Protein AF-K9T4I3-F1 (afdb_monomer)

Secondary structure (DSSP, 8-state):
-------SSSSSSS--S--------HHHHHHHHHHHHHHH-TTS-TTSEEEEEEETTEEEEEEE-TT-GGGHHHHHTTHHHHHHHHHHTTS-SEEEEEETTEEEEEEE---

Nearest PDB structures (foldseek):
  2kdn-assembly1_A  TM=4.639E-01  e=1.229E-01  Plasmodium falciparum 3D7
  7a2d-assembly1_A  TM=3.286E-01  e=6.526E-01  Escherichia coli K-12
  1yj7-assembly1_A  TM=4.364E-01  e=1.454E+00  Escherichia coli
  3rf0-assembly2_B  TM=3.963E-01  e=4.839E+00  Yersinia pestis CO92
  2flo-assembly2_D  TM=3.630E-01  e=7.225E+00  Escherichia coli O157:H7

Foldseek 3Di:
DDDDDDDDDPPPPDPPPPPPVPPQDPVNVQVVLVVQLCVQPVLQDPPWDWGWDDDPPFIEIETECQVPVVCQVVVVVVLVSSQVSCVVSVNGQKYWYYHVPGTDDMDGDDD

Radius of gyration: 24.66 Å; Cα contacts (8 Å, |Δi|>4): 128; chains: 1; bounding box: 77×64×32 Å

Sequence (111 aa):
MWGAIALYGQFENFMSHPYSSFDCTSADFEKAALNRFRSLVTFLPQDCKVFREPWDCSTVLCLDFVNCPDYLNSVKKQAHLLVSAAQELGLANAIIFRIGSKFMGWRGNSY

Structure (mmCIF, N/CA/C/O backbone):
data_AF-K9T4I3-F1
#
_entry.id   AF-K9T4I3-F1
#
loop_
_atom_site.group_PDB
_atom_site.id
_atom_site.type_symbol
_atom_site.label_atom_id
_atom_site.label_alt_id
_atom_site.label_comp_id
_atom_site.label_asym_id
_atom_site.label_entity_id
_atom_site.label_seq_id
_atom_site.pdbx_PDB_ins_code
_atom_site.Cartn_x
_atom_site.Cartn_y
_atom_site.Cartn_z
_atom_site.occupancy
_atom_site.B_iso_or_equiv
_atom_site.auth_seq_id
_atom_site.auth_comp_id
_atom_site.auth_asym_id
_atom_site.auth_atom_id
_atom_site.pdbx_PDB_model_num
ATOM 1 N N . MET A 1 1 ? 61.706 50.119 -6.749 1.00 34.94 1 MET A N 1
ATOM 2 C CA . MET A 1 1 ? 61.454 49.817 -8.175 1.00 34.94 1 MET A CA 1
ATOM 3 C C . MET A 1 1 ? 60.772 48.457 -8.218 1.00 34.94 1 MET A C 1
ATOM 5 O O . MET A 1 1 ? 61.147 47.595 -7.439 1.00 34.94 1 MET A O 1
ATOM 9 N N . TRP A 1 2 ? 59.681 48.358 -8.969 1.00 39.97 2 TRP A N 1
ATOM 10 C CA . TRP A 1 2 ? 58.621 47.352 -8.867 1.00 39.97 2 TRP A CA 1
ATOM 11 C C . TRP A 1 2 ? 59.032 45.926 -9.273 1.00 39.97 2 TRP A C 1
ATOM 13 O O . TRP A 1 2 ? 59.823 45.760 -10.194 1.00 39.97 2 TRP A O 1
ATOM 23 N N . GLY A 1 3 ? 58.385 44.927 -8.658 1.00 32.84 3 GLY A N 1
ATOM 24 C CA . GLY A 1 3 ? 58.253 43.551 -9.162 1.00 32.84 3 GLY A CA 1
ATOM 25 C C . GLY A 1 3 ? 58.373 42.502 -8.047 1.00 32.84 3 GLY A C 1
ATOM 26 O O . GLY A 1 3 ? 59.255 42.615 -7.212 1.00 32.84 3 GLY A O 1
ATOM 27 N N . ALA A 1 4 ? 57.560 41.453 -7.934 1.00 38.09 4 ALA A N 1
ATOM 28 C CA . ALA A 1 4 ? 56.327 41.055 -8.599 1.00 38.09 4 ALA A CA 1
ATOM 29 C C . ALA A 1 4 ? 55.706 39.901 -7.765 1.00 38.09 4 ALA A C 1
ATOM 31 O O . ALA A 1 4 ? 56.413 38.981 -7.377 1.00 38.09 4 ALA A O 1
ATOM 32 N N . ILE A 1 5 ? 54.388 39.980 -7.545 1.00 45.50 5 ILE A N 1
ATOM 33 C CA . ILE A 1 5 ? 53.397 38.884 -7.491 1.00 45.50 5 ILE A CA 1
ATOM 34 C C . ILE A 1 5 ? 53.484 37.877 -6.324 1.00 45.50 5 ILE A C 1
ATOM 36 O O . ILE A 1 5 ? 54.137 36.839 -6.381 1.00 45.50 5 ILE A O 1
ATOM 40 N N . ALA A 1 6 ? 52.658 38.147 -5.309 1.00 47.06 6 ALA A N 1
ATOM 41 C CA . ALA A 1 6 ? 52.107 37.150 -4.401 1.00 47.06 6 ALA A CA 1
ATOM 42 C C . ALA A 1 6 ? 51.023 36.332 -5.126 1.00 47.06 6 ALA A C 1
ATOM 44 O O . ALA A 1 6 ? 49.970 36.872 -5.451 1.00 47.06 6 ALA A O 1
ATOM 45 N N . LEU A 1 7 ? 51.265 35.043 -5.366 1.00 47.50 7 LEU A N 1
ATOM 46 C CA . LEU A 1 7 ? 50.242 34.069 -5.770 1.00 47.50 7 LEU A CA 1
ATOM 47 C C . LEU A 1 7 ? 50.576 32.694 -5.174 1.00 47.50 7 LEU A C 1
ATOM 49 O O . LEU A 1 7 ? 50.911 31.754 -5.878 1.00 47.50 7 LEU A O 1
ATOM 53 N N . TYR A 1 8 ? 50.497 32.585 -3.852 1.00 44.59 8 TYR A N 1
ATOM 54 C CA . TYR A 1 8 ? 50.364 31.302 -3.155 1.00 44.59 8 TYR A CA 1
ATOM 55 C C . TYR A 1 8 ? 49.459 31.533 -1.948 1.00 44.59 8 TYR A C 1
ATOM 57 O O . TYR A 1 8 ? 49.919 31.761 -0.836 1.00 44.59 8 TYR A O 1
ATOM 65 N N . GLY A 1 9 ? 48.151 31.591 -2.185 1.00 42.84 9 GLY A N 1
ATOM 66 C CA . GLY A 1 9 ? 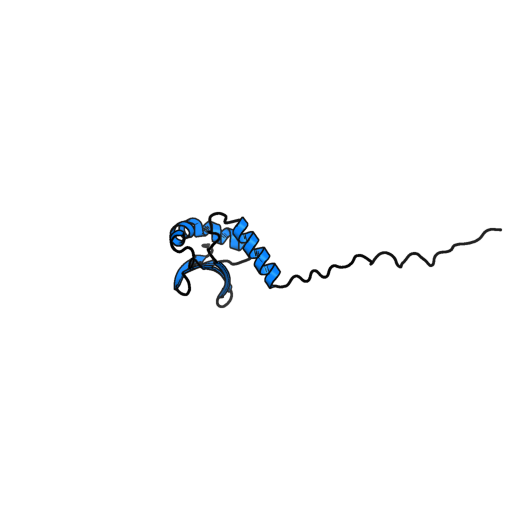47.207 31.843 -1.095 1.00 42.84 9 GLY A CA 1
ATOM 67 C C . GLY A 1 9 ? 45.740 31.848 -1.490 1.00 42.84 9 GLY A C 1
ATOM 68 O O . GLY A 1 9 ? 44.949 32.509 -0.828 1.00 42.84 9 GLY A O 1
ATOM 69 N N . GLN A 1 10 ? 45.356 31.172 -2.578 1.00 46.81 10 GLN A N 1
ATOM 70 C CA . GLN A 1 10 ? 43.955 31.177 -3.004 1.00 46.81 10 GLN A CA 1
ATOM 71 C C . GLN A 1 10 ? 43.550 29.908 -3.761 1.00 46.81 10 GLN A C 1
ATOM 73 O O . GLN A 1 10 ? 42.937 29.970 -4.819 1.00 46.81 10 GLN A O 1
ATOM 78 N N . PHE A 1 11 ? 43.898 28.743 -3.210 1.00 42.12 11 PHE A N 1
ATOM 79 C CA . PHE A 1 11 ? 43.361 27.454 -3.667 1.00 42.12 11 PHE A CA 1
ATOM 80 C C . PHE A 1 11 ? 42.943 26.535 -2.505 1.00 42.12 11 PHE A C 1
ATOM 82 O O . PHE A 1 11 ? 42.933 25.322 -2.635 1.00 42.12 11 PHE A O 1
ATOM 89 N N . GLU A 1 12 ? 42.575 27.120 -1.363 1.00 43.81 12 GLU A N 1
ATOM 90 C CA . GLU A 1 12 ? 42.142 26.408 -0.146 1.00 43.81 12 GLU A CA 1
ATOM 91 C C . GLU A 1 12 ? 40.835 27.023 0.394 1.00 43.81 12 GLU A C 1
ATOM 93 O O . GLU A 1 12 ? 40.698 27.272 1.581 1.00 43.81 12 GLU A O 1
ATOM 98 N N . ASN A 1 13 ? 39.879 27.379 -0.475 1.00 46.03 13 ASN A N 1
ATOM 99 C CA . ASN A 1 13 ? 38.577 27.919 -0.041 1.00 46.03 13 ASN A CA 1
ATOM 100 C C . ASN A 1 13 ? 37.447 27.622 -1.048 1.00 46.03 13 ASN A C 1
ATOM 102 O O . ASN A 1 13 ? 36.711 28.522 -1.444 1.00 46.03 13 ASN A O 1
ATOM 106 N N . PHE A 1 14 ? 37.301 26.369 -1.501 1.00 46.38 14 PHE A N 1
ATOM 107 C CA . PHE A 1 14 ? 36.110 25.985 -2.287 1.00 46.38 14 PHE A CA 1
ATOM 108 C C . PHE A 1 14 ? 35.519 24.595 -1.991 1.00 46.38 14 PHE A C 1
ATOM 110 O O . PHE A 1 14 ? 34.601 24.158 -2.679 1.00 46.38 14 PHE A O 1
ATOM 117 N N . MET A 1 15 ? 35.962 23.908 -0.935 1.00 46.91 15 MET A N 1
ATOM 118 C CA . MET A 1 15 ? 35.305 22.683 -0.451 1.00 46.91 15 MET A CA 1
ATOM 119 C C . MET A 1 15 ? 35.041 22.749 1.053 1.00 46.91 15 MET A C 1
ATOM 121 O O . MET A 1 15 ? 35.418 21.868 1.812 1.00 46.91 15 MET A O 1
ATOM 125 N N . SER A 1 16 ? 34.343 23.803 1.467 1.00 48.59 16 SER A N 1
ATOM 126 C CA . SER A 1 16 ? 33.713 23.882 2.791 1.00 48.59 16 SER A CA 1
ATOM 127 C C . SER A 1 16 ? 32.204 24.046 2.639 1.00 48.59 16 SER A C 1
ATOM 129 O O . SER A 1 16 ? 31.575 24.814 3.358 1.00 48.59 16 SER A O 1
ATOM 131 N N . HIS A 1 17 ? 31.605 23.345 1.676 1.00 56.31 17 HIS A N 1
ATOM 132 C CA . HIS A 1 17 ? 30.208 22.977 1.852 1.00 56.31 17 HIS A CA 1
ATOM 133 C C . HIS A 1 17 ? 30.242 21.815 2.838 1.00 56.31 17 HIS A C 1
ATOM 135 O O . HIS A 1 17 ? 30.913 20.824 2.533 1.00 56.31 17 HIS A O 1
ATOM 141 N N . PRO A 1 18 ? 29.583 21.892 4.008 1.00 53.59 18 PRO A N 1
ATOM 142 C CA . PRO A 1 18 ? 29.269 20.670 4.711 1.00 53.59 18 PRO A CA 1
ATOM 143 C C . PRO A 1 18 ? 28.446 19.866 3.709 1.00 53.59 18 PRO A C 1
ATOM 145 O O . PRO A 1 18 ? 27.295 20.200 3.426 1.00 53.59 18 PRO A O 1
ATOM 148 N N . TYR A 1 19 ? 29.057 18.849 3.099 1.00 56.50 19 TYR A N 1
ATOM 149 C CA . TYR A 1 19 ? 28.294 17.721 2.613 1.00 56.50 19 TYR A CA 1
ATOM 150 C C . TYR A 1 19 ? 27.594 17.228 3.869 1.00 56.50 19 TYR A C 1
ATOM 152 O O . TYR A 1 19 ? 28.177 16.504 4.670 1.00 56.50 19 TYR A O 1
ATOM 160 N N . SER A 1 20 ? 26.377 17.730 4.094 1.00 56.66 20 SER A N 1
ATOM 161 C CA . SER A 1 20 ? 25.391 17.022 4.879 1.00 56.66 20 SER A CA 1
ATOM 162 C C . SER A 1 20 ? 25.407 15.653 4.239 1.00 56.66 20 SER A C 1
ATOM 164 O O . SER A 1 20 ? 24.942 15.511 3.105 1.00 56.66 20 SER A O 1
ATOM 166 N N . SER A 1 21 ? 26.056 14.683 4.885 1.00 59.38 21 SER A N 1
ATOM 167 C CA . SER A 1 21 ? 25.840 13.300 4.523 1.00 59.38 21 SER A CA 1
ATOM 168 C C . SER A 1 21 ? 24.329 13.172 4.588 1.00 59.38 21 SER A C 1
ATOM 170 O O . SER A 1 21 ? 23.697 13.448 5.610 1.00 59.38 21 SER A O 1
ATOM 172 N N . PHE A 1 22 ? 23.705 12.987 3.430 1.00 62.09 22 PHE A N 1
ATOM 173 C CA . PHE A 1 22 ? 22.301 12.648 3.412 1.00 62.09 22 PHE A CA 1
ATOM 174 C C . PHE A 1 22 ? 22.284 11.234 3.975 1.00 62.09 22 PHE A C 1
ATOM 176 O O . PHE A 1 22 ? 22.424 10.268 3.229 1.00 62.09 22 PHE A O 1
ATOM 183 N N . ASP A 1 23 ? 22.199 11.130 5.301 1.00 73.56 23 ASP A N 1
ATOM 184 C CA . ASP A 1 23 ? 22.040 9.884 6.045 1.00 73.56 23 ASP A CA 1
ATOM 185 C C . ASP A 1 23 ? 20.609 9.368 5.808 1.00 73.56 23 ASP A C 1
ATOM 187 O O . ASP A 1 23 ? 19.817 9.181 6.726 1.00 73.56 23 ASP A O 1
ATOM 191 N N . CYS A 1 24 ? 20.227 9.219 4.539 1.00 73.44 24 CYS A N 1
ATOM 192 C CA . CYS A 1 24 ? 18.948 8.677 4.128 1.00 73.44 24 CYS A CA 1
ATOM 193 C C . CYS A 1 24 ? 19.086 7.161 4.068 1.00 73.44 24 CYS A C 1
ATOM 195 O O . CYS A 1 24 ? 19.814 6.613 3.239 1.00 73.44 24 CYS A O 1
ATOM 197 N N . THR A 1 25 ? 18.374 6.475 4.953 1.00 86.00 25 THR A N 1
ATOM 198 C CA . THR A 1 25 ? 18.322 5.016 4.959 1.00 86.00 25 THR A CA 1
ATOM 199 C C . THR A 1 25 ? 17.364 4.510 3.879 1.00 86.00 25 THR A C 1
ATOM 201 O O . THR A 1 25 ? 16.497 5.236 3.385 1.00 86.00 25 THR A O 1
ATOM 204 N N . SER A 1 26 ? 17.456 3.225 3.530 1.00 86.50 26 SER A N 1
ATOM 205 C CA . SER A 1 26 ? 16.460 2.580 2.661 1.00 86.50 26 SER A CA 1
ATOM 206 C C . SER A 1 26 ? 15.032 2.696 3.214 1.00 86.50 26 SER A C 1
ATOM 208 O O . SER A 1 26 ? 14.084 2.812 2.439 1.00 86.50 26 SER A O 1
ATOM 210 N N . ALA A 1 27 ? 14.875 2.728 4.542 1.00 89.44 27 ALA A N 1
ATOM 211 C CA . ALA A 1 27 ? 13.588 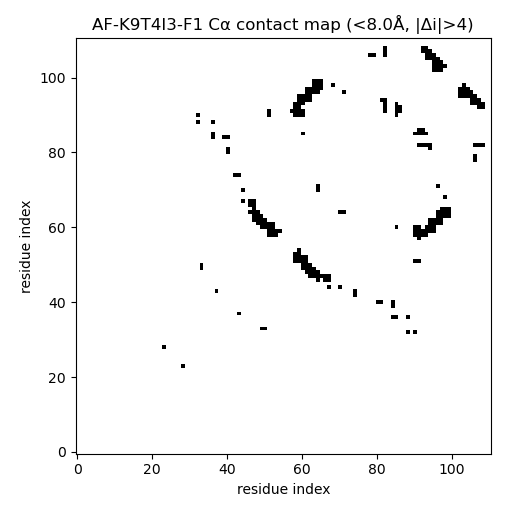2.920 5.202 1.00 89.44 27 ALA A CA 1
ATOM 212 C C . ALA A 1 27 ? 13.027 4.337 4.994 1.00 89.44 27 ALA A C 1
ATOM 214 O O . ALA A 1 27 ? 11.816 4.494 4.831 1.00 89.44 27 ALA A O 1
ATOM 215 N N . ASP A 1 28 ? 13.886 5.359 4.941 1.00 92.88 28 ASP A N 1
ATOM 216 C CA . ASP A 1 28 ? 13.463 6.735 4.657 1.00 92.88 28 ASP A CA 1
ATOM 217 C C . ASP A 1 28 ? 12.958 6.871 3.220 1.00 92.88 28 ASP A C 1
ATOM 219 O O . ASP A 1 28 ? 11.906 7.472 2.988 1.00 92.88 28 ASP A O 1
ATOM 223 N N . PHE A 1 29 ? 13.651 6.246 2.261 1.00 90.88 29 PHE A N 1
ATOM 224 C CA . PHE A 1 29 ? 13.196 6.188 0.871 1.00 90.88 29 PHE A CA 1
ATOM 225 C C . PHE A 1 29 ? 11.878 5.423 0.729 1.00 90.88 29 PHE A C 1
ATOM 227 O O . PHE A 1 29 ? 10.973 5.912 0.053 1.00 90.88 29 PHE A O 1
ATOM 234 N N . GLU A 1 30 ? 11.734 4.273 1.396 1.00 93.31 30 GLU A N 1
ATOM 235 C CA . GLU A 1 30 ? 10.479 3.512 1.407 1.00 93.31 30 GLU A CA 1
ATOM 236 C C . GLU A 1 30 ? 9.327 4.372 1.929 1.00 93.31 30 GLU A C 1
ATOM 238 O O . GLU A 1 30 ? 8.294 4.520 1.276 1.00 93.31 30 GLU A O 1
ATOM 243 N N . LYS A 1 31 ? 9.526 5.013 3.083 1.00 94.94 31 LYS A N 1
ATOM 244 C CA . LYS A 1 31 ? 8.526 5.886 3.696 1.00 94.94 31 LYS A CA 1
ATOM 245 C C . LYS A 1 31 ? 8.157 7.050 2.779 1.00 94.94 31 LYS A C 1
ATOM 247 O O . LYS A 1 31 ? 6.973 7.338 2.610 1.00 94.94 31 LYS A O 1
ATOM 252 N N . ALA A 1 32 ? 9.140 7.713 2.173 1.00 95.62 32 ALA A N 1
ATOM 253 C CA . ALA A 1 32 ? 8.901 8.816 1.247 1.00 95.62 32 ALA A CA 1
ATOM 254 C C . ALA A 1 32 ? 8.106 8.364 0.012 1.00 95.62 32 ALA A C 1
ATOM 256 O O . ALA A 1 32 ? 7.164 9.043 -0.403 1.00 95.62 32 ALA A O 1
ATOM 257 N N . ALA A 1 33 ? 8.433 7.197 -0.543 1.00 95.88 33 ALA A N 1
ATOM 258 C CA . ALA A 1 33 ? 7.766 6.665 -1.720 1.00 95.88 33 ALA A CA 1
ATOM 259 C C . ALA A 1 33 ? 6.315 6.240 -1.417 1.00 95.88 33 ALA A C 1
ATOM 261 O O . ALA A 1 33 ? 5.402 6.586 -2.169 1.00 95.88 33 ALA A O 1
ATOM 262 N N . LEU A 1 34 ? 6.070 5.596 -0.270 1.00 97.19 34 LEU A N 1
ATOM 263 C CA . LEU A 1 34 ? 4.722 5.251 0.198 1.00 97.19 34 LEU A CA 1
ATOM 264 C C . LEU A 1 34 ? 3.883 6.490 0.551 1.00 97.19 34 LEU A C 1
ATOM 266 O O . LEU A 1 34 ? 2.683 6.527 0.272 1.00 97.19 34 LEU A O 1
ATOM 270 N N . ASN A 1 35 ? 4.500 7.534 1.110 1.00 97.50 35 ASN A N 1
ATOM 271 C CA . ASN A 1 35 ? 3.831 8.816 1.340 1.00 97.50 35 ASN A CA 1
ATOM 272 C C . ASN A 1 35 ? 3.417 9.472 0.019 1.00 97.50 35 ASN A C 1
ATOM 274 O O . ASN A 1 35 ? 2.291 9.953 -0.110 1.00 97.50 35 ASN A O 1
ATOM 278 N N . ARG A 1 36 ? 4.302 9.449 -0.983 1.00 98.00 36 ARG A N 1
ATOM 279 C CA . ARG A 1 36 ? 3.990 9.959 -2.319 1.00 98.00 36 ARG A CA 1
ATOM 280 C C . ARG A 1 36 ? 2.873 9.151 -2.974 1.00 98.00 36 ARG A C 1
ATOM 282 O O . ARG A 1 36 ? 1.951 9.747 -3.520 1.00 98.00 36 ARG A O 1
ATOM 289 N N . PHE A 1 37 ? 2.880 7.827 -2.839 1.00 98.19 37 PHE A N 1
ATOM 290 C CA . PHE A 1 37 ? 1.768 6.985 -3.279 1.00 98.19 37 PHE A CA 1
ATOM 291 C C . PHE A 1 37 ? 0.450 7.431 -2.643 1.00 98.19 37 PHE A C 1
ATOM 293 O O . PHE A 1 37 ? -0.493 7.756 -3.358 1.00 98.19 37 PHE A O 1
ATOM 300 N N . ARG A 1 38 ? 0.405 7.565 -1.311 1.00 97.75 38 ARG A N 1
ATOM 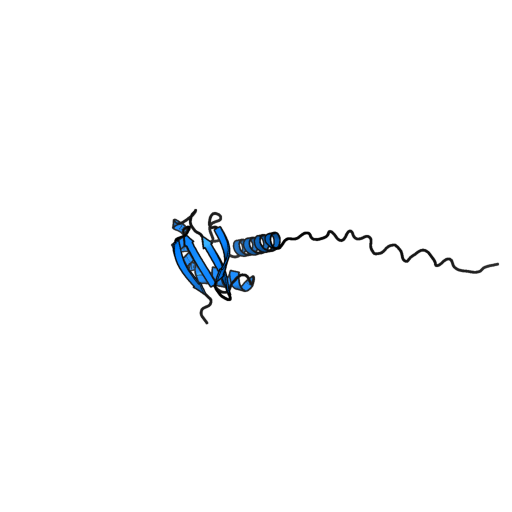301 C CA . ARG A 1 38 ? -0.787 8.048 -0.597 1.00 97.75 38 ARG A CA 1
ATOM 302 C C . ARG A 1 38 ? -1.258 9.430 -1.060 1.00 97.75 38 ARG A C 1
ATOM 304 O O . ARG A 1 38 ? -2.462 9.655 -1.106 1.00 97.75 38 ARG A O 1
ATOM 311 N N . SER A 1 39 ? -0.346 10.333 -1.429 1.00 97.88 39 SER A N 1
ATOM 312 C CA . SER A 1 39 ? -0.731 11.643 -1.974 1.00 97.88 39 SER A CA 1
ATOM 313 C C . SER A 1 39 ? -1.404 11.571 -3.350 1.00 97.88 39 SER A C 1
ATOM 315 O O . SER A 1 39 ? -2.212 12.440 -3.660 1.00 97.88 39 SER A O 1
ATOM 317 N N . LEU A 1 40 ? -1.119 10.537 -4.151 1.00 97.81 40 LEU A N 1
ATOM 318 C CA . LEU A 1 40 ? -1.762 10.317 -5.453 1.00 97.81 40 LEU A CA 1
ATOM 319 C C . LEU A 1 40 ? -3.120 9.616 -5.314 1.00 97.81 40 LEU A C 1
ATOM 321 O O . LEU A 1 40 ? -4.041 9.893 -6.078 1.00 97.81 40 LEU A O 1
ATOM 325 N N . VAL A 1 41 ? -3.269 8.726 -4.329 1.00 97.00 41 VAL A N 1
ATOM 326 C CA . VAL A 1 41 ? -4.496 7.942 -4.107 1.00 97.00 41 VAL A CA 1
ATOM 327 C C . VAL A 1 41 ? -5.264 8.437 -2.882 1.00 97.00 41 VAL A C 1
ATOM 329 O O . VAL A 1 41 ? -5.467 7.714 -1.910 1.00 97.00 41 VAL A O 1
ATOM 332 N N . THR A 1 42 ? -5.732 9.685 -2.930 1.00 96.38 42 THR A N 1
ATOM 333 C CA . THR A 1 42 ? -6.390 10.368 -1.794 1.00 96.38 42 THR A CA 1
ATOM 334 C C . THR A 1 42 ? -7.676 9.696 -1.299 1.00 96.38 42 THR A C 1
ATOM 336 O O . THR A 1 42 ? -8.109 9.949 -0.177 1.00 96.38 42 THR A O 1
ATOM 339 N N . PHE A 1 43 ? -8.276 8.814 -2.102 1.00 96.44 43 PHE A N 1
ATOM 340 C CA . PHE A 1 43 ? -9.431 7.996 -1.721 1.00 96.44 43 PHE A CA 1
ATOM 341 C C . PHE A 1 43 ? -9.069 6.787 -0.841 1.00 96.44 43 PHE A C 1
ATOM 343 O O . PHE A 1 43 ? -9.967 6.115 -0.329 1.00 96.44 43 PHE A O 1
ATOM 350 N N . LEU A 1 44 ? -7.780 6.463 -0.690 1.00 97.38 44 LEU A N 1
ATOM 351 C CA . LEU A 1 44 ? -7.325 5.394 0.190 1.00 97.38 44 LEU A CA 1
ATOM 352 C C . LEU A 1 44 ? -7.435 5.858 1.657 1.00 97.38 44 LEU A C 1
ATOM 354 O O . LEU A 1 44 ? -6.858 6.890 2.007 1.00 97.38 44 LEU A O 1
ATOM 358 N N . PRO A 1 45 ? -8.128 5.113 2.539 1.00 96.69 45 PRO A N 1
ATOM 359 C CA . PRO A 1 45 ? -8.247 5.490 3.945 1.00 96.69 45 PRO A CA 1
ATOM 360 C C . PRO A 1 45 ? -6.880 5.609 4.626 1.00 96.69 45 PRO A C 1
ATOM 362 O O . PRO A 1 45 ? -6.010 4.759 4.429 1.00 96.69 45 PRO A O 1
ATOM 365 N N . GLN A 1 46 ? -6.707 6.612 5.490 1.00 95.75 46 GLN A N 1
ATOM 366 C CA . GLN A 1 46 ? -5.446 6.826 6.218 1.00 95.75 46 GLN A CA 1
ATOM 367 C C . GLN A 1 46 ? -5.056 5.629 7.099 1.00 95.75 46 GLN A C 1
ATOM 369 O O . GLN A 1 46 ? -3.867 5.317 7.225 1.00 95.75 46 GLN A O 1
ATOM 374 N N . ASP A 1 47 ? -6.054 4.923 7.635 1.00 96.25 47 ASP A N 1
ATOM 375 C CA . ASP A 1 47 ? -5.870 3.750 8.494 1.00 96.25 47 ASP A CA 1
ATOM 376 C C . ASP A 1 47 ? -5.511 2.471 7.719 1.00 96.25 47 ASP A C 1
ATOM 378 O O . ASP A 1 47 ? -5.103 1.476 8.325 1.00 96.25 47 ASP A O 1
ATOM 382 N N . CYS A 1 48 ? -5.631 2.479 6.383 1.00 97.44 48 CYS A N 1
ATOM 383 C CA . CYS A 1 48 ? -5.225 1.358 5.536 1.00 97.44 48 CYS A CA 1
ATOM 384 C C . CYS A 1 48 ? -3.699 1.276 5.485 1.00 97.44 48 CYS A C 1
ATOM 386 O O . CYS A 1 48 ? -3.037 2.197 5.003 1.00 97.44 48 CYS A O 1
ATOM 388 N N . LYS A 1 49 ? -3.109 0.176 5.957 1.00 97.69 49 LYS A N 1
ATOM 389 C CA . LYS A 1 49 ? -1.649 0.029 5.928 1.00 97.69 49 LYS A CA 1
ATOM 390 C C . LYS A 1 49 ? -1.194 -0.272 4.504 1.00 97.69 49 LYS A C 1
ATOM 392 O O . LYS A 1 49 ? -1.778 -1.112 3.826 1.00 97.69 49 LYS A O 1
ATOM 397 N N . VAL A 1 50 ? -0.128 0.403 4.090 1.00 97.81 50 VAL A N 1
ATOM 398 C CA . VAL A 1 50 ? 0.499 0.240 2.777 1.00 97.81 50 VAL A CA 1
ATOM 399 C C . VAL A 1 50 ? 1.953 -0.126 3.000 1.00 97.81 50 VAL A C 1
ATOM 401 O O . VAL A 1 50 ? 2.626 0.540 3.783 1.00 97.81 50 VAL A O 1
ATOM 404 N N . PHE A 1 51 ? 2.427 -1.176 2.345 1.00 96.62 51 PHE A N 1
ATOM 405 C CA . PHE A 1 51 ? 3.830 -1.584 2.379 1.00 96.62 51 PHE A CA 1
ATOM 406 C C . PHE A 1 51 ? 4.129 -2.471 1.169 1.00 96.62 51 PHE A C 1
ATOM 408 O O . PHE A 1 51 ? 3.218 -3.052 0.573 1.00 96.62 51 PHE A O 1
ATOM 415 N N . ARG A 1 52 ? 5.402 -2.560 0.790 1.00 95.38 52 ARG A N 1
ATOM 416 C CA . ARG A 1 52 ? 5.856 -3.474 -0.258 1.00 95.38 52 ARG A CA 1
ATOM 417 C C . ARG A 1 52 ? 6.216 -4.833 0.329 1.00 95.38 52 ARG A C 1
ATOM 419 O O . ARG A 1 52 ? 6.777 -4.915 1.418 1.00 95.38 52 ARG A O 1
ATOM 426 N N . GLU A 1 53 ? 5.903 -5.888 -0.411 1.00 92.06 53 GLU A N 1
ATOM 427 C CA . GLU A 1 53 ? 6.238 -7.266 -0.058 1.00 92.06 53 GLU A CA 1
ATOM 428 C C . GLU A 1 53 ? 6.864 -7.961 -1.278 1.00 92.06 53 GLU A C 1
ATOM 430 O O . GLU A 1 53 ? 6.371 -7.782 -2.400 1.00 92.06 53 GLU A O 1
ATOM 435 N N . PRO A 1 54 ? 7.970 -8.707 -1.104 1.00 91.12 54 PRO A N 1
ATOM 436 C CA . PRO A 1 54 ? 8.516 -9.527 -2.174 1.00 91.12 54 PRO A CA 1
ATOM 437 C C . PRO A 1 54 ? 7.566 -10.688 -2.475 1.00 91.12 54 PRO A C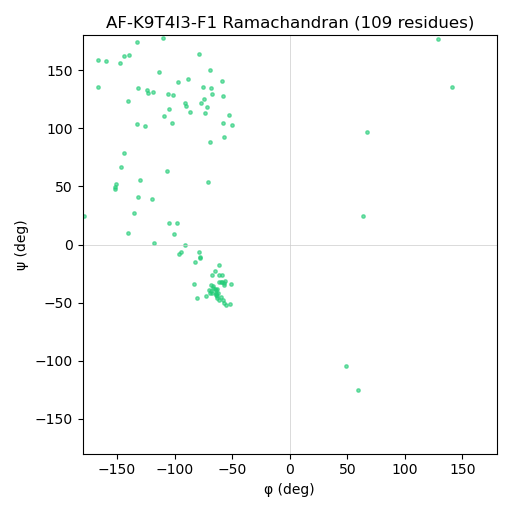 1
ATOM 439 O O . PRO A 1 54 ? 7.096 -11.370 -1.565 1.00 91.12 54 PRO A O 1
ATOM 442 N N . TRP A 1 55 ? 7.320 -10.936 -3.757 1.00 88.12 55 TRP A N 1
ATOM 443 C CA . TRP A 1 55 ? 6.539 -12.076 -4.221 1.00 88.12 55 TRP A CA 1
ATOM 444 C C . TRP A 1 55 ? 7.272 -12.768 -5.367 1.00 88.12 55 TRP A C 1
ATOM 446 O O . TRP A 1 55 ? 7.312 -12.259 -6.489 1.00 88.12 55 TRP A O 1
ATOM 456 N N . ASP A 1 56 ? 7.891 -13.907 -5.053 1.00 85.75 56 ASP A N 1
ATOM 457 C CA . ASP A 1 56 ? 8.798 -14.650 -5.930 1.00 85.75 56 ASP A CA 1
ATOM 458 C C . ASP A 1 56 ? 9.871 -13.748 -6.567 1.00 85.75 56 ASP A C 1
ATOM 460 O O . ASP A 1 56 ? 10.824 -13.341 -5.904 1.00 85.75 56 ASP A O 1
ATOM 464 N N . CYS A 1 57 ? 9.717 -13.422 -7.853 1.00 83.56 57 CYS A N 1
ATOM 465 C CA . CYS A 1 57 ? 10.638 -12.601 -8.639 1.00 83.56 57 CYS A CA 1
ATOM 466 C C . CYS A 1 57 ? 10.188 -11.138 -8.802 1.00 83.56 57 CYS A C 1
ATOM 468 O O . CYS A 1 57 ? 10.765 -10.401 -9.603 1.00 83.56 57 CYS A O 1
ATOM 470 N N . SER A 1 58 ? 9.148 -10.711 -8.084 1.00 85.50 58 SER A N 1
ATOM 471 C CA . SER A 1 58 ? 8.585 -9.366 -8.182 1.00 85.50 58 SER A CA 1
ATOM 472 C C . SER A 1 58 ? 8.359 -8.727 -6.814 1.00 85.50 58 SER A C 1
ATOM 474 O O . SER A 1 58 ? 8.515 -9.350 -5.766 1.00 85.50 58 SER A O 1
ATOM 476 N N . THR A 1 59 ? 7.962 -7.460 -6.841 1.00 91.69 59 THR A N 1
ATOM 477 C CA . THR A 1 59 ? 7.517 -6.716 -5.666 1.00 91.69 59 THR A CA 1
ATOM 478 C C . THR A 1 59 ? 6.079 -6.297 -5.892 1.00 91.69 59 THR A C 1
ATOM 480 O O . THR A 1 59 ? 5.738 -5.728 -6.934 1.00 91.69 59 THR A O 1
ATOM 483 N N . VAL A 1 60 ? 5.237 -6.558 -4.901 1.00 94.81 60 VAL A N 1
ATOM 484 C CA . VAL A 1 60 ? 3.841 -6.130 -4.901 1.00 94.81 60 VAL A CA 1
ATOM 485 C C . VAL A 1 60 ? 3.596 -5.115 -3.808 1.00 94.81 60 VAL A C 1
ATOM 487 O O . VAL A 1 60 ? 4.224 -5.137 -2.749 1.00 94.81 60 VAL A O 1
ATOM 490 N N . LEU A 1 61 ? 2.666 -4.206 -4.076 1.00 97.19 61 LEU A N 1
ATOM 491 C CA . LEU A 1 61 ? 2.209 -3.255 -3.081 1.00 97.19 61 LEU A CA 1
ATOM 492 C C . LEU A 1 61 ? 1.008 -3.857 -2.356 1.00 97.19 61 LEU A C 1
ATOM 494 O O . LEU A 1 61 ? 0.004 -4.209 -2.971 1.00 97.19 61 LEU A O 1
ATOM 498 N N . CYS A 1 62 ? 1.101 -3.996 -1.045 1.00 97.62 62 CYS A N 1
ATOM 499 C CA . CYS A 1 62 ? 0.048 -4.593 -0.249 1.00 97.62 62 CYS A CA 1
ATOM 500 C C . CYS A 1 62 ? -0.765 -3.510 0.459 1.00 97.62 62 CYS A C 1
ATOM 502 O O . CYS A 1 62 ? -0.207 -2.629 1.115 1.00 97.62 62 CYS A O 1
ATOM 504 N N . LEU A 1 63 ? -2.089 -3.584 0.312 1.00 98.19 63 LEU A N 1
ATOM 505 C CA . LEU A 1 63 ? -3.063 -2.738 0.990 1.00 98.19 63 LEU A CA 1
ATOM 506 C C . LEU A 1 63 ? -3.817 -3.576 2.021 1.00 98.19 63 LEU A C 1
ATOM 508 O O . LEU A 1 63 ? -4.614 -4.454 1.676 1.00 98.19 63 LEU A O 1
ATOM 512 N N . ASP A 1 64 ? -3.557 -3.299 3.294 1.00 98.25 64 ASP A N 1
ATOM 513 C CA . ASP A 1 64 ? -4.132 -4.016 4.425 1.00 98.25 64 ASP A CA 1
ATOM 514 C C . ASP A 1 64 ? -5.214 -3.177 5.109 1.00 98.25 64 ASP A C 1
ATOM 516 O O . ASP A 1 64 ? -4.962 -2.102 5.660 1.00 98.25 64 ASP A O 1
ATOM 520 N N . PHE A 1 65 ? -6.434 -3.700 5.064 1.00 98.31 65 PHE A N 1
ATOM 521 C CA . PHE A 1 65 ? -7.649 -3.070 5.563 1.00 98.31 65 PHE A CA 1
ATOM 522 C C . PHE A 1 65 ? -8.032 -3.558 6.964 1.00 98.31 65 PHE A C 1
ATOM 524 O O . PHE A 1 65 ? -9.174 -3.371 7.370 1.00 98.31 65 PHE A O 1
ATOM 531 N N . VAL A 1 66 ? -7.117 -4.169 7.729 1.00 98.12 66 VAL A N 1
ATOM 532 C CA . VAL A 1 66 ? -7.405 -4.644 9.100 1.00 98.12 66 VAL A CA 1
ATOM 533 C C . VAL A 1 66 ? -8.047 -3.575 9.998 1.00 98.12 66 VAL A C 1
ATOM 535 O O . VAL A 1 66 ? -8.920 -3.900 10.795 1.00 98.12 66 VAL A O 1
ATOM 538 N N . ASN A 1 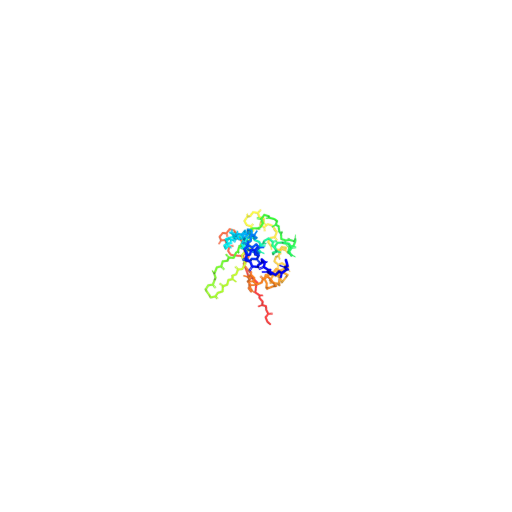67 ? -7.677 -2.302 9.820 1.00 97.94 67 ASN A N 1
ATOM 539 C CA . ASN A 1 67 ? -8.210 -1.175 10.593 1.00 97.94 67 ASN A CA 1
ATOM 540 C C . ASN A 1 67 ? -9.394 -0.456 9.916 1.00 97.94 67 ASN A C 1
ATOM 542 O O . ASN A 1 67 ? -9.965 0.459 10.497 1.00 97.94 67 ASN A O 1
ATOM 546 N N . CYS A 1 68 ? -9.743 -0.814 8.678 1.00 97.75 68 CYS A N 1
ATOM 547 C CA . CYS A 1 68 ? -10.772 -0.133 7.885 1.00 97.75 68 CYS A CA 1
ATOM 548 C C . CYS A 1 68 ? -11.472 -1.083 6.883 1.00 97.75 68 CYS A C 1
ATOM 550 O O . CYS A 1 68 ? -11.555 -0.777 5.688 1.00 97.75 68 CYS A O 1
ATOM 552 N N . PRO A 1 69 ? -11.985 -2.246 7.335 1.00 97.50 69 PRO A N 1
ATOM 553 C CA . PRO A 1 69 ? -12.443 -3.322 6.451 1.00 97.50 69 PRO A CA 1
ATOM 554 C C . PRO A 1 69 ? -13.604 -2.912 5.534 1.00 97.50 69 PRO A C 1
ATOM 556 O O . PRO A 1 69 ? -13.669 -3.363 4.389 1.00 97.50 69 PRO A O 1
ATOM 559 N N . ASP A 1 70 ? -14.473 -2.010 5.992 1.00 97.69 70 ASP A N 1
ATOM 560 C CA . ASP A 1 70 ? -15.664 -1.568 5.255 1.00 97.69 70 ASP A CA 1
ATOM 561 C C . ASP A 1 70 ? -15.327 -0.819 3.953 1.00 97.69 70 ASP A C 1
ATOM 563 O O . ASP A 1 70 ? -16.111 -0.805 3.002 1.00 97.69 70 ASP A O 1
ATOM 567 N N . TYR A 1 71 ? -14.123 -0.248 3.860 1.00 97.25 71 TYR A N 1
ATOM 568 C CA . TYR A 1 71 ? -13.672 0.500 2.686 1.00 97.25 71 TYR A CA 1
ATOM 569 C C . TYR A 1 71 ? -13.144 -0.391 1.559 1.00 97.25 71 TYR A C 1
ATOM 571 O O . TYR A 1 71 ? -13.030 0.073 0.421 1.00 97.25 71 TYR A O 1
ATOM 579 N N . LEU A 1 72 ? -12.854 -1.669 1.836 1.00 97.38 72 LEU A N 1
ATOM 580 C CA . LEU A 1 72 ? -12.217 -2.589 0.891 1.00 97.38 72 LEU A CA 1
ATOM 581 C C . LEU A 1 72 ? -12.943 -2.626 -0.459 1.00 97.38 72 LEU A C 1
ATOM 583 O O . LEU A 1 72 ? -12.326 -2.469 -1.512 1.00 97.38 72 LEU A O 1
ATOM 587 N N . ASN A 1 73 ? -14.262 -2.822 -0.444 1.00 96.81 73 ASN A N 1
ATOM 588 C CA . ASN A 1 73 ? -15.038 -2.971 -1.676 1.00 96.81 73 ASN A CA 1
ATOM 589 C C . ASN A 1 73 ? -15.073 -1.676 -2.497 1.00 96.81 73 ASN A C 1
ATOM 591 O O . ASN A 1 73 ? -14.990 -1.724 -3.724 1.00 96.81 73 ASN A O 1
ATOM 595 N N . SER A 1 74 ? -15.158 -0.522 -1.836 1.00 96.81 74 SER A N 1
ATOM 596 C CA . SER A 1 74 ? -15.140 0.789 -2.492 1.00 96.81 74 SER A CA 1
ATOM 597 C C . SER A 1 74 ? -13.776 1.096 -3.110 1.00 96.81 74 SER A C 1
ATOM 599 O O . SER A 1 74 ? -13.709 1.584 -4.238 1.00 96.81 74 SER A O 1
ATOM 601 N N . VAL A 1 75 ? -12.688 0.742 -2.422 1.00 97.38 75 VAL A N 1
ATOM 602 C CA . VAL A 1 75 ? -11.322 0.912 -2.934 1.00 97.38 75 VAL A CA 1
ATOM 603 C C . VAL A 1 75 ? -11.032 -0.056 -4.088 1.00 97.38 75 VAL A C 1
ATOM 605 O O . VAL A 1 75 ? -10.462 0.353 -5.098 1.00 97.38 75 VAL A O 1
ATOM 608 N N . LYS A 1 76 ? -11.499 -1.312 -4.020 1.00 96.75 76 LYS A N 1
ATOM 609 C CA . LYS A 1 76 ? -11.336 -2.296 -5.110 1.00 96.75 76 LYS A CA 1
ATOM 610 C C . LYS A 1 76 ? -11.963 -1.844 -6.432 1.00 96.75 76 LYS A C 1
ATOM 612 O O . LYS A 1 76 ? -11.416 -2.153 -7.488 1.00 96.75 76 LYS A O 1
ATOM 617 N N . LYS A 1 77 ? -13.061 -1.078 -6.407 1.00 96.69 77 LYS A N 1
ATOM 618 C CA . LYS A 1 77 ? -13.662 -0.494 -7.628 1.00 96.69 77 LYS A CA 1
ATOM 619 C C . LYS A 1 77 ? -12.709 0.464 -8.354 1.00 96.69 77 LYS A C 1
ATOM 621 O O . LYS A 1 77 ? -12.791 0.613 -9.567 1.00 96.69 77 LYS A O 1
ATOM 626 N N . GLN A 1 78 ? -11.777 1.067 -7.620 1.00 96.19 78 GLN A N 1
ATOM 627 C CA . GLN A 1 78 ? -10.776 2.012 -8.118 1.00 96.19 78 GLN A CA 1
ATOM 628 C C . GLN A 1 78 ? -9.380 1.376 -8.223 1.00 96.19 78 GLN A C 1
ATOM 630 O O . GLN A 1 78 ? -8.377 2.079 -8.310 1.00 96.19 78 GLN A O 1
ATOM 635 N N . ALA A 1 79 ? -9.289 0.039 -8.242 1.00 96.25 79 ALA A N 1
ATOM 636 C CA . ALA A 1 79 ? -8.011 -0.673 -8.237 1.00 96.25 79 ALA A CA 1
ATOM 637 C C . ALA A 1 79 ? -7.094 -0.320 -9.420 1.00 96.25 79 ALA A C 1
ATOM 639 O O . ALA A 1 79 ? -5.880 -0.409 -9.284 1.00 96.25 79 ALA A O 1
ATOM 640 N N . HIS A 1 80 ? -7.651 0.105 -10.557 1.00 96.00 80 HIS A N 1
ATOM 641 C CA . HIS A 1 80 ? -6.857 0.564 -11.697 1.00 96.00 80 HIS A CA 1
ATOM 642 C C . HIS A 1 80 ? -6.052 1.834 -11.368 1.00 96.00 80 HIS A C 1
ATOM 644 O O . HIS A 1 80 ? -4.869 1.869 -11.672 1.00 96.00 80 HIS A O 1
ATOM 650 N N . LEU A 1 81 ? -6.643 2.811 -10.665 1.00 96.88 81 LEU A N 1
ATOM 651 C CA . LEU A 1 81 ? -5.944 4.030 -10.229 1.00 96.88 81 LEU A CA 1
ATOM 652 C C . LEU A 1 81 ? -4.814 3.709 -9.251 1.00 96.88 81 LEU A C 1
ATOM 654 O O . LEU A 1 81 ? -3.736 4.289 -9.334 1.00 96.88 81 LEU A O 1
ATOM 658 N N . LEU A 1 82 ? -5.052 2.755 -8.343 1.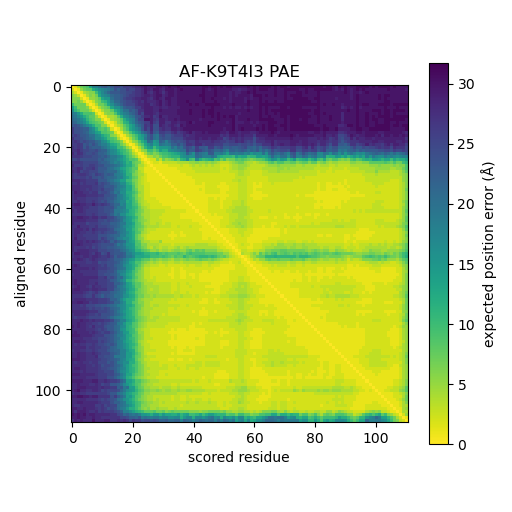00 97.50 82 LEU A N 1
ATOM 659 C CA . LEU A 1 82 ? -4.024 2.289 -7.416 1.00 97.50 82 LEU A CA 1
ATOM 660 C C . LEU A 1 82 ? -2.839 1.674 -8.179 1.00 97.50 82 LEU A C 1
ATOM 662 O O . LEU A 1 82 ? -1.694 2.015 -7.896 1.00 97.50 82 LEU A O 1
ATOM 666 N N . VAL A 1 83 ? -3.105 0.789 -9.149 1.00 97.12 83 VAL A N 1
ATOM 667 C CA . VAL A 1 83 ? -2.052 0.151 -9.960 1.00 97.12 83 VAL A CA 1
ATOM 668 C C . VAL A 1 83 ? -1.288 1.196 -10.772 1.00 97.12 83 VAL A C 1
ATOM 670 O O . VAL A 1 83 ? -0.063 1.197 -10.718 1.00 97.12 83 VAL A O 1
ATOM 673 N N . SER A 1 84 ? -1.978 2.126 -11.440 1.00 96.94 84 SER A N 1
ATOM 674 C CA . SER A 1 84 ? -1.333 3.204 -12.199 1.00 96.94 84 SER A CA 1
ATOM 675 C C . SER A 1 84 ? -0.418 4.057 -11.320 1.00 96.94 84 SER A C 1
ATOM 677 O O . SER A 1 84 ? 0.749 4.227 -11.655 1.00 96.94 84 SER A O 1
ATOM 679 N N . ALA A 1 85 ? -0.883 4.501 -10.147 1.00 97.56 85 ALA A N 1
ATOM 680 C CA . ALA A 1 85 ? -0.054 5.274 -9.221 1.00 97.56 85 ALA A CA 1
ATOM 681 C C . ALA A 1 85 ? 1.159 4.476 -8.706 1.00 97.56 85 ALA A C 1
ATOM 683 O O . ALA A 1 85 ? 2.254 5.021 -8.562 1.00 97.56 85 ALA A O 1
ATOM 684 N N . ALA A 1 86 ? 0.993 3.176 -8.436 1.00 96.88 86 ALA A N 1
ATOM 685 C CA . ALA A 1 86 ? 2.103 2.315 -8.030 1.00 96.88 86 ALA A CA 1
ATOM 686 C C . ALA A 1 86 ? 3.153 2.167 -9.146 1.00 96.88 86 ALA A C 1
ATOM 688 O O . ALA A 1 86 ? 4.350 2.174 -8.857 1.00 96.88 86 ALA A O 1
ATOM 689 N N . GLN A 1 87 ? 2.720 2.081 -10.404 1.00 95.44 87 GLN A N 1
ATOM 690 C CA . GLN A 1 87 ? 3.600 1.982 -11.568 1.00 95.44 87 GLN A CA 1
ATOM 691 C C . GLN A 1 87 ? 4.311 3.302 -11.878 1.00 95.44 87 GLN A C 1
ATOM 693 O O . GLN A 1 87 ? 5.521 3.297 -12.090 1.00 95.44 87 GLN A O 1
ATOM 698 N N . GLU A 1 88 ? 3.598 4.430 -11.844 1.00 95.94 88 GLU A N 1
ATOM 699 C CA . GLU A 1 88 ? 4.166 5.773 -12.041 1.00 95.94 88 GLU A CA 1
ATOM 700 C C . GLU A 1 88 ? 5.290 6.080 -11.044 1.00 95.94 88 GLU A C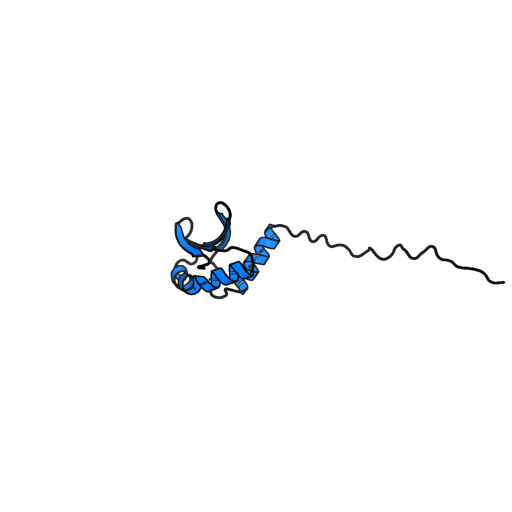 1
ATOM 702 O O . GLU A 1 88 ? 6.255 6.770 -11.370 1.00 95.94 88 GLU A O 1
ATOM 707 N N . LEU A 1 89 ? 5.185 5.542 -9.827 1.00 95.56 89 LEU A N 1
ATOM 708 C CA . LEU A 1 89 ? 6.192 5.685 -8.779 1.00 95.56 89 LEU A CA 1
ATOM 709 C C . LEU A 1 89 ? 7.251 4.571 -8.778 1.00 95.56 89 LEU A C 1
ATOM 711 O O . LEU A 1 89 ? 8.136 4.588 -7.924 1.00 95.56 89 LEU A O 1
ATOM 715 N N . GLY A 1 90 ? 7.166 3.598 -9.690 1.00 94.25 90 GLY A N 1
ATOM 716 C CA . GLY A 1 90 ? 8.087 2.459 -9.751 1.00 94.25 90 GLY A CA 1
ATOM 717 C C . GLY A 1 90 ? 8.029 1.544 -8.522 1.00 94.25 90 GLY A C 1
ATOM 718 O O . GLY A 1 90 ? 9.010 0.876 -8.200 1.00 94.25 90 GLY A O 1
ATOM 719 N N . LEU A 1 91 ? 6.903 1.526 -7.802 1.00 94.88 91 LEU A N 1
ATOM 720 C CA . LEU A 1 91 ? 6.752 0.777 -6.553 1.00 94.88 91 LEU A CA 1
ATOM 721 C C . LEU A 1 91 ? 6.459 -0.701 -6.790 1.00 94.88 91 LEU A C 1
ATOM 723 O O . LEU A 1 91 ? 7.039 -1.552 -6.113 1.00 94.88 91 LEU A O 1
ATOM 727 N N . ALA A 1 92 ? 5.526 -0.986 -7.701 1.00 95.00 92 ALA A N 1
ATOM 728 C CA . ALA A 1 92 ? 5.039 -2.326 -8.003 1.00 95.00 92 ALA A CA 1
ATOM 729 C C . ALA A 1 92 ? 4.220 -2.343 -9.304 1.00 95.00 92 ALA A C 1
ATOM 731 O O . ALA A 1 92 ? 3.641 -1.333 -9.699 1.00 95.00 92 ALA A O 1
ATOM 732 N N . ASN A 1 93 ? 4.100 -3.524 -9.916 1.00 94.19 93 ASN A N 1
ATOM 733 C CA . ASN A 1 93 ? 3.219 -3.762 -11.072 1.00 94.19 93 ASN A CA 1
ATOM 734 C C . ASN A 1 93 ? 1.854 -4.356 -10.691 1.00 94.19 93 ASN A C 1
ATOM 736 O O . ASN A 1 93 ? 0.971 -4.506 -11.538 1.00 94.19 93 ASN A O 1
ATOM 740 N N . ALA A 1 94 ? 1.694 -4.736 -9.425 1.00 94.94 94 ALA A N 1
ATOM 741 C CA . ALA A 1 94 ? 0.479 -5.332 -8.908 1.00 94.94 94 ALA A CA 1
ATOM 742 C C . ALA A 1 94 ? 0.249 -4.954 -7.447 1.00 94.94 94 ALA A C 1
ATOM 744 O O . ALA A 1 94 ? 1.178 -4.628 -6.702 1.00 94.94 94 ALA A O 1
ATOM 745 N N . ILE A 1 95 ? -1.021 -5.022 -7.062 1.00 96.62 95 ILE A N 1
ATOM 746 C CA . ILE A 1 95 ? -1.516 -4.673 -5.742 1.00 96.62 95 ILE A CA 1
ATOM 747 C C . ILE A 1 95 ? -2.269 -5.851 -5.149 1.00 96.62 95 ILE A C 1
ATOM 749 O O . ILE A 1 95 ? -3.139 -6.428 -5.805 1.00 96.62 95 ILE A O 1
ATOM 753 N N . ILE A 1 96 ? -1.966 -6.170 -3.894 1.00 96.88 96 ILE A N 1
ATOM 754 C CA . ILE A 1 96 ? -2.737 -7.104 -3.073 1.00 96.88 96 ILE A CA 1
ATOM 755 C C . ILE A 1 96 ? -3.696 -6.318 -2.190 1.00 96.88 96 ILE A C 1
ATOM 757 O O . ILE A 1 96 ? -3.323 -5.318 -1.582 1.00 96.88 96 ILE A O 1
ATOM 761 N N . PHE A 1 97 ? -4.908 -6.838 -2.044 1.00 98.00 97 PHE A N 1
ATOM 762 C CA . PHE A 1 97 ? -5.836 -6.430 -1.005 1.00 98.00 97 PHE A CA 1
ATOM 763 C C . PHE A 1 97 ? -5.899 -7.512 0.069 1.00 98.00 97 PHE A C 1
ATOM 765 O O . PHE A 1 97 ? -6.130 -8.685 -0.242 1.00 98.00 97 PHE A O 1
ATOM 772 N N . ARG A 1 98 ? -5.746 -7.131 1.337 1.00 97.56 98 ARG A N 1
ATOM 773 C CA . ARG A 1 98 ? -5.877 -8.053 2.470 1.00 97.56 98 ARG A CA 1
ATOM 774 C C . ARG A 1 98 ? -6.613 -7.431 3.651 1.00 97.56 98 ARG A C 1
ATOM 776 O O . ARG A 1 98 ? -6.756 -6.215 3.736 1.00 97.56 98 ARG A O 1
ATOM 783 N N . ILE A 1 99 ? -7.080 -8.282 4.558 1.00 97.88 99 ILE A N 1
ATOM 784 C CA . ILE A 1 99 ? -7.559 -7.896 5.890 1.00 97.88 99 ILE A CA 1
ATOM 785 C C . ILE A 1 99 ? -6.767 -8.734 6.892 1.00 97.88 99 ILE A C 1
ATOM 787 O O . ILE A 1 99 ? -7.028 -9.929 7.052 1.00 97.88 99 ILE A O 1
AT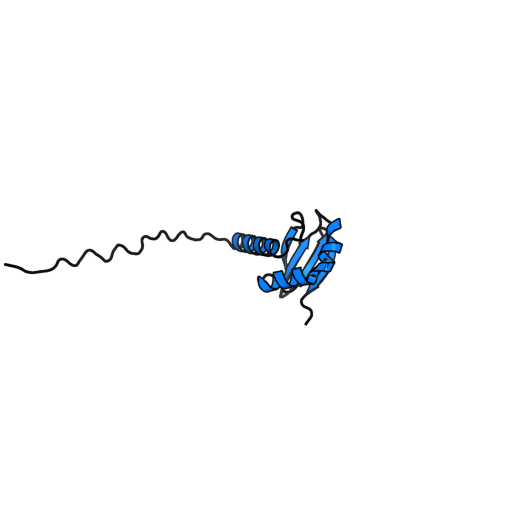OM 791 N N . GLY A 1 100 ? -5.761 -8.128 7.524 1.00 95.88 100 GLY A N 1
ATOM 792 C CA . GLY A 1 100 ? -4.818 -8.847 8.376 1.00 95.88 100 GLY A CA 1
ATOM 793 C C . GLY A 1 100 ? -4.089 -9.930 7.578 1.00 95.88 100 GLY A C 1
ATOM 794 O O . GLY A 1 100 ? -3.523 -9.656 6.524 1.00 95.88 100 GLY A O 1
ATOM 795 N N . SER A 1 101 ? -4.137 -11.179 8.043 1.00 94.06 101 SER A N 1
ATOM 796 C CA . SER A 1 101 ? -3.539 -12.330 7.348 1.00 94.06 101 SER A CA 1
ATOM 797 C C . SER A 1 101 ? -4.375 -12.867 6.179 1.00 94.06 101 SER A C 1
ATOM 799 O O . SER A 1 101 ? -3.925 -13.759 5.461 1.00 94.06 101 SER A O 1
ATOM 801 N N . LYS A 1 102 ? -5.596 -12.361 5.966 1.00 97.19 102 LYS A N 1
ATOM 802 C CA . LYS A 1 102 ? -6.509 -12.893 4.951 1.00 97.19 102 LYS A CA 1
ATOM 803 C C . LYS A 1 102 ? -6.328 -12.190 3.609 1.00 97.19 102 LYS A C 1
ATOM 805 O O . LYS A 1 102 ? -6.605 -10.997 3.490 1.00 97.19 102 LYS A O 1
ATOM 810 N N . PHE A 1 103 ? -5.960 -12.951 2.580 1.00 96.31 103 PHE A N 1
ATOM 811 C CA . PHE A 1 103 ? -5.956 -12.489 1.192 1.00 96.31 103 PHE A CA 1
ATOM 812 C C . PHE A 1 103 ? -7.385 -12.238 0.685 1.00 96.31 103 PHE A C 1
ATOM 814 O O . PHE A 1 103 ? -8.255 -13.101 0.797 1.00 96.31 103 PHE A O 1
ATOM 821 N N . MET A 1 104 ? -7.624 -11.060 0.104 1.00 97.56 104 MET A N 1
ATOM 822 C CA . MET A 1 104 ? -8.946 -10.618 -0.370 1.00 97.56 104 MET A CA 1
ATOM 823 C C . MET A 1 104 ? -8.999 -10.367 -1.885 1.00 97.56 104 MET A C 1
ATOM 825 O O . MET A 1 104 ? -10.036 -9.951 -2.425 1.00 97.56 104 MET A O 1
ATOM 829 N N . GLY A 1 105 ? -7.890 -10.599 -2.583 1.00 95.25 105 GLY A N 1
ATOM 830 C CA . GLY A 1 105 ? -7.764 -10.438 -4.025 1.00 95.25 105 GLY A CA 1
ATOM 831 C C . GLY A 1 105 ? -6.562 -9.590 -4.413 1.00 95.25 105 GLY A C 1
ATOM 832 O O . GLY A 1 105 ? -5.855 -9.044 -3.569 1.00 95.25 105 GLY A O 1
ATOM 833 N N . TRP A 1 106 ? -6.359 -9.461 -5.717 1.00 95.31 106 TRP A N 1
ATOM 834 C CA . TRP A 1 106 ? -5.253 -8.708 -6.288 1.00 95.31 106 TRP A CA 1
ATOM 835 C C . TRP A 1 106 ? -5.686 -7.996 -7.572 1.00 95.31 106 TRP A C 1
ATOM 837 O O . TRP A 1 106 ? -6.716 -8.330 -8.167 1.00 95.31 106 TRP A O 1
ATOM 847 N N . ARG A 1 107 ? -4.905 -7.002 -7.992 1.00 95.81 107 ARG A N 1
ATOM 848 C CA . ARG A 1 107 ? -5.022 -6.346 -9.296 1.00 95.81 107 ARG A CA 1
ATOM 849 C C . ARG A 1 107 ? -3.624 -6.064 -9.828 1.00 95.81 107 ARG A C 1
ATOM 851 O O . ARG A 1 107 ? -2.845 -5.402 -9.153 1.00 95.81 107 ARG A O 1
ATOM 858 N N . GLY A 1 108 ? -3.318 -6.556 -11.020 1.00 91.62 108 GLY A N 1
ATOM 859 C CA . GLY A 1 108 ? -2.101 -6.214 -11.753 1.00 91.62 108 GLY A CA 1
ATOM 860 C C . GLY A 1 108 ? -2.398 -5.362 -12.976 1.00 91.62 108 GLY A C 1
ATOM 861 O O . GLY A 1 108 ? -3.563 -5.105 -13.304 1.00 91.62 108 GLY A O 1
ATOM 862 N N . ASN A 1 109 ? -1.335 -4.967 -13.669 1.00 82.94 109 ASN A N 1
ATOM 863 C CA . ASN A 1 109 ? -1.462 -4.444 -15.019 1.00 82.94 109 ASN A CA 1
ATOM 864 C C . ASN A 1 109 ? -2.131 -5.497 -15.919 1.00 82.94 109 ASN A C 1
ATOM 866 O O . ASN A 1 109 ? -1.723 -6.657 -15.933 1.00 82.94 109 ASN A O 1
ATOM 870 N N . SER A 1 110 ? -3.190 -5.104 -16.620 1.00 64.31 110 SER A N 1
ATOM 871 C CA . SER A 1 110 ? -3.824 -5.933 -17.647 1.00 64.31 110 SER A CA 1
ATOM 872 C C . SER A 1 110 ? -3.337 -5.368 -18.974 1.00 64.31 110 SER A C 1
ATOM 874 O O . SER A 1 110 ? -3.734 -4.257 -19.316 1.00 64.31 110 SER A O 1
ATOM 876 N N . TYR A 1 111 ? -2.410 -6.064 -19.631 1.00 51.75 111 TYR A N 1
ATOM 877 C CA . TYR A 1 111 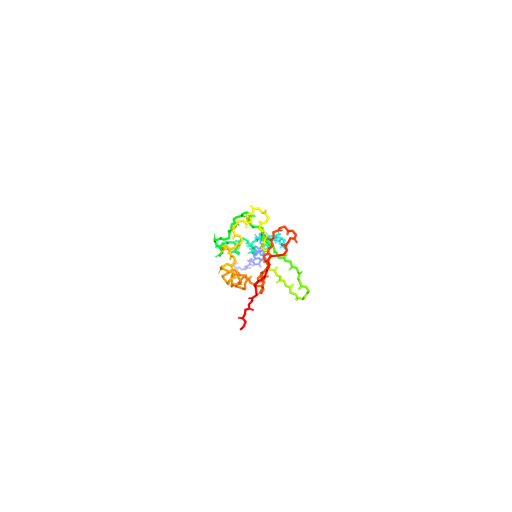? -2.014 -5.732 -21.000 1.00 51.75 111 TYR A CA 1
ATOM 878 C C . TYR A 1 111 ? -3.186 -5.943 -21.961 1.00 51.75 111 TYR A C 1
ATOM 880 O O . TYR A 1 111 ? -3.976 -6.885 -21.710 1.00 51.75 111 TYR A O 1
#

Mean predicted aligned error: 10.74 Å

pLDDT: mean 84.71, std 20.03, range [32.84, 98.31]

Solvent-accessible surface area (backbone atoms only — not comparable to full-atom values): 6967 Å² total; per-residue (Å²): 134,90,85,80,84,94,86,86,86,84,86,87,84,84,82,80,68,81,74,68,73,77,84,69,48,74,67,53,53,50,51,52,52,54,50,53,44,48,69,73,44,71,85,57,60,88,65,39,45,74,50,77,45,82,49,95,96,46,45,30,35,36,40,30,21,64,76,41,60,86,49,50,69,66,50,57,78,45,43,65,60,55,34,51,48,29,45,78,68,71,64,19,62,28,34,39,38,26,46,67,93,43,81,70,52,72,47,60,77,80,130